Protein AF-A0A1B0QY85-F1 (afdb_monomer_lite)

Secondary structure (DSSP, 8-state):
-----TT--------STT-------SSS--PPPGGGS-TTSPPTTSTTHHHHHHHHTT--TTPPPP--

Sequence (68 aa):
MLEMAAGTWHAVLSLDTGGIIFEVKHGGYQPVAADDYAHWAPAEGEPGTTELMAWYAQAQVGDSTFAV

Foldseek 3Di:
DDDDDPPDDDDDDDPDDPDDDDDDDPDDDDDQDPVSDDPQDDDPPDPCPVVQNVCVVDDDPPDDDDDD

Radius of gyration: 13.77 Å; chains: 1; bounding box: 31×31×30 Å

Structure (mmCIF, N/CA/C/O backbone):
data_AF-A0A1B0QY85-F1
#
_entry.id   AF-A0A1B0QY85-F1
#
loop_
_atom_site.group_PDB
_atom_site.id
_atom_site.type_symbol
_atom_site.label_atom_id
_atom_site.label_alt_id
_atom_site.label_comp_id
_atom_site.label_asym_id
_atom_site.label_entity_id
_atom_site.label_seq_id
_atom_site.pdbx_PDB_ins_code
_atom_site.Cartn_x
_atom_site.Cartn_y
_atom_site.Cartn_z
_atom_site.occupancy
_atom_site.B_iso_or_equiv
_atom_site.auth_seq_id
_atom_site.auth_comp_id
_atom_site.auth_asym_id
_atom_site.auth_atom_id
_atom_site.pdbx_PDB_model_num
ATOM 1 N N . MET A 1 1 ? 0.735 -17.485 -0.544 1.00 81.00 1 MET A N 1
ATOM 2 C CA . MET A 1 1 ? 1.187 -16.743 -1.738 1.00 81.00 1 MET A CA 1
ATOM 3 C C . MET A 1 1 ? -0.060 -16.311 -2.480 1.00 81.00 1 MET A C 1
ATOM 5 O O . MET A 1 1 ? -0.915 -17.160 -2.702 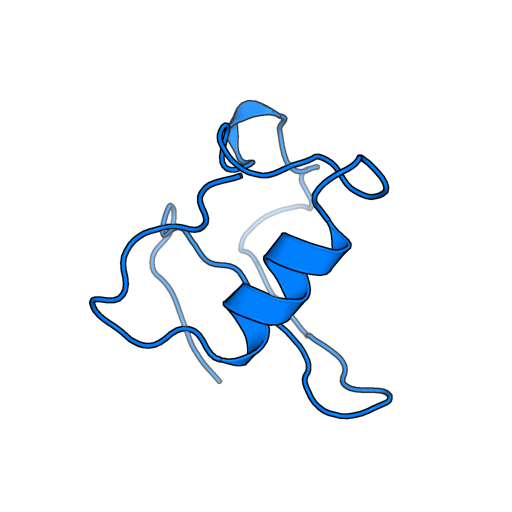1.00 81.00 1 MET A O 1
ATOM 9 N N . LEU A 1 2 ? -0.193 -15.016 -2.756 1.00 91.69 2 LEU A N 1
ATOM 10 C CA . LEU A 1 2 ? -1.296 -14.438 -3.519 1.00 91.69 2 LEU A CA 1
ATOM 11 C C . LEU A 1 2 ? -0.711 -13.894 -4.822 1.00 91.69 2 LEU A C 1
ATOM 13 O O . LEU A 1 2 ? 0.340 -13.261 -4.790 1.00 91.69 2 LEU A O 1
ATOM 17 N N . GLU A 1 3 ? -1.377 -14.164 -5.938 1.00 93.81 3 GLU A N 1
ATOM 18 C CA . GLU A 1 3 ? -0.998 -13.658 -7.254 1.00 93.81 3 GLU A CA 1
ATOM 19 C C . GLU A 1 3 ? -2.118 -12.771 -7.789 1.00 93.81 3 GLU A C 1
ATOM 21 O O . GLU A 1 3 ? -3.302 -13.036 -7.567 1.00 93.81 3 GLU A O 1
ATOM 26 N N . MET A 1 4 ? -1.734 -11.695 -8.466 1.00 92.75 4 MET A N 1
ATOM 27 C CA . MET A 1 4 ? -2.644 -10.668 -8.951 1.00 92.75 4 MET A CA 1
ATOM 28 C C . MET A 1 4 ? -2.346 -10.377 -10.414 1.00 92.75 4 MET A C 1
ATOM 30 O O . MET A 1 4 ? -1.188 -10.348 -10.829 1.00 92.75 4 MET A O 1
ATOM 34 N N . ALA A 1 5 ? -3.394 -10.138 -11.202 1.00 95.12 5 ALA A N 1
ATOM 35 C CA . ALA A 1 5 ? -3.223 -9.709 -12.582 1.00 95.12 5 ALA A CA 1
ATOM 36 C C . ALA A 1 5 ? -2.546 -8.328 -12.636 1.00 95.12 5 ALA A C 1
ATOM 38 O O . ALA A 1 5 ? -2.726 -7.495 -11.741 1.00 95.12 5 ALA A O 1
ATOM 39 N N . ALA A 1 6 ? -1.800 -8.062 -13.709 1.00 92.12 6 ALA A N 1
ATOM 40 C CA . ALA A 1 6 ? -1.191 -6.754 -13.927 1.00 92.12 6 ALA A CA 1
ATOM 41 C C . ALA A 1 6 ? -2.257 -5.642 -13.930 1.00 92.12 6 ALA A C 1
ATOM 43 O O . ALA A 1 6 ? -3.334 -5.811 -14.501 1.00 92.12 6 ALA A O 1
ATOM 44 N N . GLY A 1 7 ? -1.950 -4.512 -13.287 1.00 90.56 7 GLY A N 1
ATOM 45 C CA . GLY A 1 7 ? -2.878 -3.383 -13.153 1.00 90.56 7 GLY A CA 1
ATOM 46 C C . GLY A 1 7 ? -3.961 -3.556 -12.081 1.00 90.56 7 GLY A C 1
ATOM 47 O O . GLY A 1 7 ? -4.859 -2.723 -11.994 1.00 90.56 7 GLY A O 1
ATOM 48 N N . THR A 1 8 ? -3.906 -4.611 -11.260 1.00 93.75 8 THR A N 1
ATOM 49 C CA . THR A 1 8 ? -4.845 -4.764 -10.139 1.00 93.75 8 THR A CA 1
ATOM 50 C C . THR A 1 8 ? -4.424 -3.881 -8.969 1.00 93.75 8 THR A C 1
ATOM 52 O O . THR A 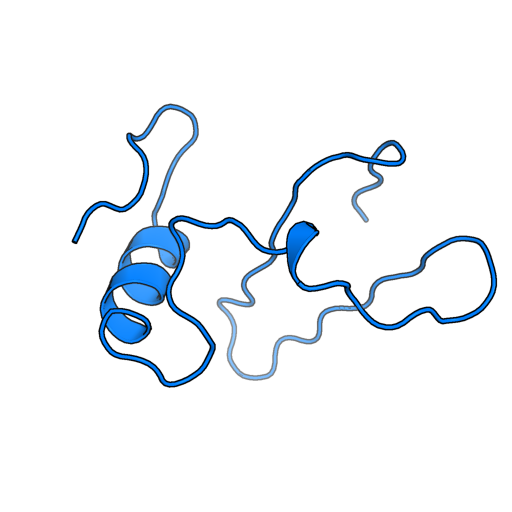1 8 ? -3.327 -4.046 -8.433 1.00 93.75 8 THR A O 1
ATOM 55 N N . TRP A 1 9 ? -5.311 -2.987 -8.532 1.00 91.81 9 TRP A N 1
ATOM 56 C CA . TRP A 1 9 ? -5.116 -2.196 -7.318 1.00 91.81 9 TRP A CA 1
ATOM 57 C C . TRP A 1 9 ? -5.055 -3.093 -6.086 1.00 91.81 9 TRP A C 1
ATOM 59 O O . TRP A 1 9 ? -5.904 -3.965 -5.895 1.00 91.81 9 TRP A O 1
ATOM 69 N N . HIS A 1 10 ? -4.054 -2.865 -5.245 1.00 92.44 10 HIS A N 1
ATOM 70 C CA . HIS A 1 10 ? -3.920 -3.535 -3.964 1.00 92.44 10 HIS A CA 1
ATOM 71 C C . HIS A 1 10 ? -3.084 -2.714 -3.003 1.00 92.44 10 HIS A C 1
ATOM 73 O O . HIS A 1 10 ? -2.237 -1.917 -3.395 1.00 92.44 10 HIS A O 1
ATOM 79 N N . ALA A 1 11 ? -3.316 -2.979 -1.729 1.00 91.75 11 ALA A N 1
ATOM 80 C CA . ALA A 1 11 ? -2.444 -2.603 -0.643 1.00 91.75 11 ALA A CA 1
ATOM 81 C C . ALA A 1 11 ? -2.266 -3.835 0.248 1.00 91.75 11 ALA A C 1
ATOM 83 O O . ALA A 1 11 ? -3.017 -4.809 0.156 1.00 91.75 11 ALA A O 1
ATOM 84 N N . VAL A 1 12 ? -1.288 -3.792 1.140 1.00 92.31 12 VAL A N 1
ATOM 85 C CA . VAL A 1 12 ? -1.020 -4.851 2.116 1.00 92.31 12 VAL A CA 1
ATOM 86 C C . VAL A 1 12 ? -0.677 -4.209 3.449 1.00 92.31 12 VAL A C 1
ATOM 88 O O . VAL A 1 12 ? 0.007 -3.189 3.489 1.00 92.31 12 VAL A O 1
ATOM 91 N N . LEU A 1 13 ? -1.173 -4.795 4.534 1.00 92.12 13 LEU A N 1
ATOM 92 C CA . LEU A 1 13 ? -0.908 -4.338 5.891 1.00 92.12 13 LEU A CA 1
ATOM 93 C C . LEU A 1 13 ? -0.470 -5.527 6.744 1.00 92.12 13 LEU A C 1
ATOM 95 O O . LEU A 1 13 ? -1.226 -6.479 6.933 1.00 92.12 13 LEU A O 1
ATOM 99 N N . SER A 1 14 ? 0.754 -5.466 7.262 1.00 93.00 14 SER A N 1
ATOM 100 C CA . SER A 1 14 ? 1.237 -6.418 8.262 1.00 93.00 14 SER A CA 1
ATOM 101 C C . SER A 1 14 ? 0.611 -6.086 9.616 1.00 93.00 14 SER A C 1
ATOM 103 O O . SER A 1 14 ? 0.887 -5.027 10.172 1.00 93.00 14 SER A O 1
ATOM 105 N N . LEU A 1 15 ? -0.216 -6.988 10.151 1.00 92.00 15 LEU A N 1
ATOM 106 C CA . LEU A 1 15 ? -0.813 -6.833 11.486 1.00 92.00 15 LEU A CA 1
ATOM 107 C C . LEU A 1 15 ? 0.125 -7.306 12.607 1.00 92.00 15 LEU A C 1
ATOM 109 O O . LEU A 1 15 ? 0.053 -6.816 13.732 1.00 92.00 15 LEU A O 1
ATOM 113 N N . ASP A 1 16 ? 1.030 -8.234 12.294 1.00 93.38 16 ASP A N 1
ATOM 114 C CA . ASP A 1 16 ? 2.013 -8.748 13.242 1.00 93.38 16 ASP A CA 1
ATOM 115 C C . ASP A 1 16 ? 3.223 -7.816 13.358 1.00 93.38 16 ASP A C 1
ATOM 117 O O . ASP A 1 16 ? 3.768 -7.318 12.366 1.00 93.38 16 ASP A O 1
ATOM 121 N N . THR A 1 17 ? 3.710 -7.635 14.587 1.00 92.88 17 THR A N 1
ATOM 122 C CA . THR A 1 17 ? 4.948 -6.886 14.831 1.00 92.88 17 THR A CA 1
ATOM 123 C C . THR A 1 17 ? 6.127 -7.594 14.166 1.00 92.88 17 THR A C 1
ATOM 125 O O . THR A 1 17 ? 6.395 -8.762 14.439 1.00 92.88 17 THR A O 1
ATOM 128 N N . GLY A 1 18 ? 6.853 -6.871 13.310 1.00 94.00 18 GLY A N 1
ATOM 129 C CA . GLY A 1 18 ? 7.980 -7.419 12.550 1.00 94.00 18 GLY A CA 1
ATOM 130 C C . GLY A 1 18 ? 7.580 -8.199 11.293 1.00 94.00 18 GLY A C 1
ATOM 131 O O . GLY A 1 18 ? 8.441 -8.844 10.698 1.00 94.00 18 GLY A O 1
ATOM 132 N N . GLY A 1 19 ? 6.310 -8.151 10.876 1.00 92.81 19 GLY A N 1
ATOM 133 C CA . GLY A 1 19 ? 5.859 -8.766 9.628 1.00 92.81 19 GLY A CA 1
ATOM 134 C C . GLY A 1 19 ? 6.576 -8.189 8.403 1.00 92.81 19 GLY A C 1
ATOM 135 O O . GLY A 1 19 ? 6.700 -6.974 8.255 1.00 92.81 19 GLY A O 1
ATOM 136 N N . ILE A 1 20 ? 7.026 -9.070 7.508 1.00 93.12 20 ILE A N 1
ATOM 137 C CA . ILE A 1 20 ? 7.741 -8.708 6.280 1.00 93.12 20 ILE A CA 1
ATOM 138 C C . ILE A 1 20 ? 6.843 -9.008 5.083 1.00 93.12 20 ILE A C 1
ATOM 140 O O . ILE A 1 20 ? 6.378 -10.135 4.912 1.00 93.12 20 ILE A O 1
ATOM 144 N N . ILE A 1 21 ? 6.646 -8.007 4.230 1.00 92.62 21 ILE A N 1
ATOM 145 C CA . ILE A 1 21 ? 6.022 -8.177 2.920 1.00 92.62 21 ILE A CA 1
ATOM 146 C C . ILE A 1 21 ? 7.127 -8.470 1.909 1.00 92.62 21 ILE A C 1
ATOM 148 O O . ILE A 1 21 ? 8.109 -7.734 1.815 1.00 92.62 21 ILE A O 1
ATOM 152 N N . PHE A 1 22 ? 6.952 -9.543 1.144 1.00 93.25 22 PHE A N 1
ATOM 153 C CA . PHE A 1 22 ? 7.806 -9.874 0.013 1.00 93.25 22 PHE A CA 1
ATOM 154 C C . PHE A 1 22 ? 6.966 -9.851 -1.262 1.00 93.25 22 PHE A C 1
ATOM 156 O O . PHE A 1 22 ? 6.074 -10.682 -1.436 1.00 93.25 22 PHE A O 1
ATOM 163 N N . GLU A 1 23 ? 7.253 -8.893 -2.138 1.00 92.69 23 GLU A N 1
ATOM 164 C CA . GLU A 1 23 ? 6.559 -8.708 -3.409 1.00 92.69 23 GLU A CA 1
ATOM 165 C C . GLU A 1 23 ? 7.536 -8.887 -4.576 1.00 92.69 23 GLU A C 1
ATOM 167 O O . GLU A 1 23 ? 8.670 -8.405 -4.539 1.00 92.69 23 GLU A O 1
ATOM 172 N N . VAL A 1 24 ? 7.091 -9.581 -5.625 1.00 92.50 24 VAL A N 1
ATOM 173 C CA . VAL A 1 24 ? 7.850 -9.774 -6.865 1.00 92.50 24 VAL A CA 1
ATOM 174 C C . VAL A 1 24 ? 7.017 -9.246 -8.023 1.00 92.50 24 VAL A C 1
ATOM 176 O O . VAL A 1 24 ? 5.858 -9.624 -8.176 1.00 92.50 24 VAL A O 1
ATOM 179 N N . LYS A 1 25 ? 7.622 -8.396 -8.857 1.00 91.44 25 LYS A N 1
ATOM 180 C CA . LYS A 1 25 ? 7.015 -7.857 -10.081 1.00 91.44 25 LYS A CA 1
ATOM 181 C C . LYS A 1 25 ? 7.857 -8.254 -11.286 1.00 91.44 25 LYS A C 1
ATOM 183 O O . LYS A 1 25 ? 9.079 -8.341 -11.196 1.00 91.44 25 LYS A O 1
ATOM 188 N N . HIS A 1 26 ? 7.207 -8.509 -12.416 1.00 92.31 26 HIS A N 1
ATOM 189 C CA . HIS A 1 26 ? 7.912 -8.791 -13.663 1.00 92.31 26 HIS A CA 1
ATOM 190 C C . HIS A 1 26 ? 8.598 -7.528 -14.200 1.00 92.31 26 HIS A C 1
ATOM 192 O O . HIS A 1 26 ? 7.981 -6.469 -14.273 1.00 92.31 26 HIS A O 1
ATOM 198 N N . GLY A 1 27 ? 9.846 -7.671 -14.650 1.00 92.88 27 GLY A N 1
ATOM 199 C CA . GLY A 1 27 ? 10.639 -6.581 -15.222 1.00 92.88 27 GLY A CA 1
ATOM 200 C C . GLY A 1 27 ? 11.625 -5.957 -14.234 1.00 92.88 27 GLY A C 1
ATOM 201 O O . GLY A 1 27 ? 11.808 -6.430 -13.116 1.00 92.88 27 GLY A O 1
ATOM 202 N N . GLY A 1 28 ? 12.320 -4.914 -14.690 1.00 94.56 28 GLY A N 1
ATOM 203 C CA . GLY A 1 28 ? 13.204 -4.131 -13.828 1.00 94.56 28 GLY A CA 1
ATOM 204 C C . GLY A 1 28 ? 12.406 -3.299 -12.826 1.00 94.56 28 GLY A C 1
ATOM 205 O O . GLY A 1 28 ? 11.253 -2.953 -13.081 1.00 94.56 28 GLY A O 1
ATOM 206 N N . TYR A 1 29 ? 13.036 -2.949 -11.705 1.00 91.94 29 TYR A N 1
ATOM 207 C CA . TYR A 1 29 ? 12.441 -2.030 -10.741 1.00 91.94 29 TYR A CA 1
ATOM 208 C C . TYR A 1 29 ? 12.092 -0.694 -11.409 1.00 91.94 29 TYR A C 1
ATOM 210 O O . TYR A 1 29 ? 12.924 -0.099 -12.098 1.00 91.94 29 TYR A O 1
ATOM 218 N N . GLN A 1 30 ? 10.871 -0.229 -11.168 1.00 90.94 30 GLN A N 1
ATOM 219 C CA . GLN A 1 30 ? 10.398 1.103 -11.520 1.00 90.94 30 GLN A CA 1
ATOM 220 C C . GLN A 1 30 ? 9.831 1.748 -10.252 1.00 90.94 30 GLN A C 1
ATOM 222 O O . GLN A 1 30 ? 9.071 1.082 -9.542 1.00 90.94 30 GLN A O 1
ATOM 227 N N . PRO A 1 31 ? 10.190 3.005 -9.938 1.00 92.12 31 PRO A N 1
ATOM 228 C CA . PRO A 1 31 ? 9.542 3.746 -8.863 1.00 92.12 31 PRO A CA 1
ATOM 229 C C . PRO A 1 31 ? 8.031 3.849 -9.095 1.00 92.12 31 PRO A C 1
ATOM 231 O O . PRO A 1 31 ? 7.588 3.981 -10.235 1.00 92.12 31 PRO A O 1
ATOM 234 N N . VAL A 1 32 ? 7.254 3.819 -8.012 1.00 89.19 32 VAL A N 1
ATOM 235 C CA . VAL A 1 32 ? 5.799 4.022 -8.064 1.00 89.19 32 VAL A CA 1
ATOM 236 C C . VAL A 1 32 ? 5.520 5.466 -8.485 1.00 89.19 32 VAL A C 1
ATOM 238 O 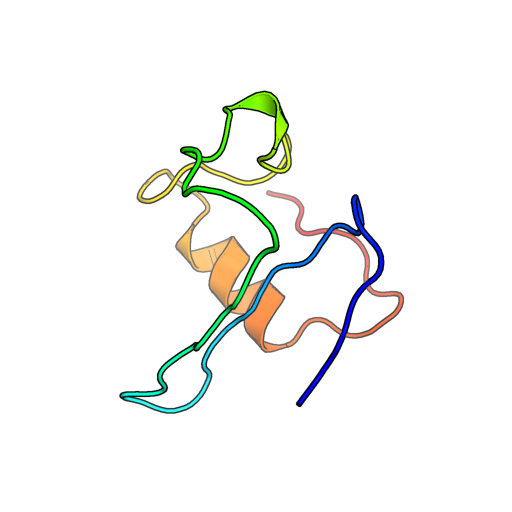O . VAL A 1 32 ? 6.066 6.399 -7.890 1.00 89.19 32 VAL A O 1
ATOM 241 N N . ALA A 1 33 ? 4.715 5.660 -9.531 1.00 92.00 33 ALA A N 1
ATOM 242 C CA . ALA A 1 33 ? 4.342 6.993 -9.989 1.00 92.00 33 ALA A CA 1
ATOM 243 C C . ALA A 1 33 ? 3.276 7.602 -9.068 1.00 92.00 33 ALA A C 1
ATOM 245 O O . ALA A 1 33 ? 2.524 6.886 -8.415 1.00 92.00 33 ALA A O 1
ATOM 246 N N . ALA A 1 34 ? 3.167 8.933 -9.042 1.00 90.00 34 ALA A N 1
ATOM 247 C CA . ALA A 1 34 ? 2.156 9.617 -8.231 1.00 90.00 34 ALA A CA 1
ATOM 248 C C . ALA A 1 34 ? 0.716 9.181 -8.580 1.00 90.00 34 ALA A C 1
ATOM 250 O O . ALA A 1 34 ? -0.120 9.070 -7.688 1.00 90.00 34 ALA A O 1
ATOM 251 N N . ASP A 1 35 ? 0.456 8.879 -9.856 1.00 91.12 35 ASP A N 1
ATOM 252 C CA . ASP A 1 35 ? -0.850 8.416 -10.349 1.00 91.12 35 ASP A CA 1
ATOM 253 C C . ASP A 1 35 ? -1.192 6.978 -9.913 1.00 91.12 35 ASP A C 1
ATOM 255 O O . ASP A 1 35 ? -2.349 6.568 -9.986 1.00 91.12 35 ASP A O 1
ATOM 259 N N . ASP A 1 36 ? -0.204 6.221 -9.421 1.00 92.19 36 ASP A N 1
ATOM 260 C CA . ASP A 1 36 ? -0.385 4.863 -8.892 1.00 92.19 36 ASP A CA 1
ATOM 261 C C . ASP A 1 36 ? -0.677 4.859 -7.377 1.00 92.19 36 ASP A C 1
ATOM 263 O O . ASP A 1 36 ? -0.755 3.798 -6.753 1.00 92.19 36 ASP A O 1
ATOM 267 N N . TYR A 1 37 ? -0.866 6.036 -6.773 1.00 91.62 37 TYR A N 1
ATOM 268 C CA . TYR A 1 37 ? -1.419 6.181 -5.430 1.00 91.62 37 TYR A CA 1
ATOM 269 C C . TYR A 1 37 ? -2.902 6.535 -5.510 1.00 91.62 37 TYR A C 1
ATOM 271 O O . TYR A 1 37 ? -3.343 7.321 -6.347 1.00 91.62 37 TYR A O 1
ATOM 279 N N . ALA A 1 38 ? -3.694 5.980 -4.595 1.00 90.44 38 ALA A N 1
ATOM 280 C CA . ALA A 1 38 ? -5.099 6.333 -4.492 1.00 90.44 38 ALA A CA 1
ATOM 281 C C . ALA A 1 38 ? -5.242 7.823 -4.130 1.00 90.44 38 ALA A C 1
ATOM 283 O O . ALA A 1 38 ? -4.894 8.219 -3.024 1.00 90.44 38 ALA A O 1
ATOM 284 N N . HIS A 1 39 ? -5.787 8.645 -5.034 1.00 89.44 39 HIS A N 1
ATOM 285 C CA . HIS A 1 39 ? -5.870 10.107 -4.854 1.00 89.44 39 HIS A CA 1
ATOM 286 C C . HIS A 1 39 ? -6.638 10.572 -3.605 1.00 89.44 39 HIS A C 1
ATOM 288 O O . HIS A 1 39 ? -6.502 11.719 -3.192 1.00 89.44 39 HIS A O 1
ATOM 294 N N . TRP A 1 40 ? -7.484 9.712 -3.037 1.00 89.12 40 TRP A N 1
ATOM 295 C CA . TRP A 1 40 ? -8.235 9.994 -1.814 1.00 89.12 40 TRP A CA 1
ATOM 296 C C . TRP A 1 40 ? -7.445 9.679 -0.535 1.00 89.12 40 TRP A C 1
ATOM 298 O O . TRP A 1 40 ? -7.863 10.091 0.544 1.00 89.12 40 TRP A O 1
ATOM 308 N N . ALA A 1 41 ? -6.338 8.937 -0.626 1.00 90.88 41 ALA A N 1
ATOM 309 C CA . ALA A 1 41 ? -5.531 8.570 0.529 1.00 90.88 41 ALA A CA 1
ATOM 310 C C . ALA A 1 41 ? -4.534 9.694 0.872 1.00 90.88 41 ALA A C 1
ATOM 312 O O . ALA A 1 41 ? -3.936 10.276 -0.038 1.00 90.88 41 ALA A O 1
ATOM 313 N N . PRO A 1 42 ? -4.314 9.998 2.164 1.00 92.56 42 PRO A N 1
ATOM 314 C CA . PRO A 1 42 ? -3.239 10.891 2.576 1.00 92.56 42 PRO A CA 1
ATOM 315 C C . PRO A 1 42 ? -1.873 10.325 2.174 1.00 92.56 42 PRO A C 1
ATOM 317 O O . PRO A 1 42 ? -1.661 9.109 2.164 1.00 92.56 42 PRO A O 1
ATOM 320 N N . ALA A 1 43 ? -0.933 11.221 1.871 1.00 92.19 43 ALA A N 1
ATOM 321 C CA . ALA A 1 43 ? 0.463 10.843 1.695 1.00 92.19 43 ALA A CA 1
ATOM 322 C C . ALA A 1 43 ? 1.071 10.379 3.030 1.00 92.19 43 ALA A C 1
ATOM 324 O O . ALA A 1 43 ? 0.579 10.716 4.108 1.00 92.19 43 ALA A O 1
ATOM 325 N N . GLU A 1 44 ? 2.156 9.608 2.963 1.00 90.81 44 GLU A N 1
ATOM 326 C CA . GLU A 1 44 ? 2.836 9.103 4.155 1.00 90.81 44 GLU A CA 1
ATOM 327 C C . GLU A 1 44 ? 3.219 10.247 5.109 1.00 90.81 44 GLU A C 1
ATOM 329 O O . GLU A 1 44 ? 3.923 11.182 4.733 1.00 90.81 44 GLU A O 1
ATOM 334 N N . GLY A 1 45 ? 2.754 10.155 6.357 1.00 93.56 45 GLY A N 1
ATOM 335 C CA . GLY A 1 45 ? 3.046 11.135 7.405 1.00 93.56 45 GLY A CA 1
ATOM 336 C C . GLY A 1 45 ? 2.137 12.368 7.407 1.00 93.56 45 GLY A C 1
ATOM 337 O O . GLY A 1 45 ? 2.213 13.159 8.348 1.00 93.56 45 GLY A O 1
ATOM 338 N N . GLU A 1 46 ? 1.249 12.517 6.424 1.00 96.00 46 GLU A N 1
ATOM 339 C CA . GLU A 1 46 ? 0.272 13.608 6.393 1.00 96.00 46 GLU A CA 1
ATOM 340 C C . GLU A 1 46 ? -0.920 13.345 7.337 1.00 96.00 46 GLU A C 1
ATOM 342 O O . GLU A 1 46 ? -1.193 12.191 7.711 1.00 96.00 46 GLU A O 1
ATOM 347 N N . PRO A 1 47 ? -1.665 14.399 7.734 1.00 95.69 47 PRO A N 1
ATOM 348 C CA . PRO A 1 47 ? -2.888 14.256 8.520 1.00 95.69 47 PRO A CA 1
ATOM 349 C C . PRO A 1 47 ? -3.864 13.246 7.898 1.00 95.69 47 PRO A C 1
ATOM 351 O O . PRO A 1 47 ? -4.060 13.229 6.686 1.00 95.69 47 PRO A O 1
ATOM 354 N N . GLY A 1 48 ? -4.488 12.405 8.727 1.00 93.44 48 GLY A N 1
ATOM 355 C CA . GLY A 1 48 ? -5.378 11.329 8.275 1.00 93.44 48 GLY A CA 1
ATOM 356 C C . GLY A 1 48 ? -4.696 9.965 8.117 1.00 93.44 48 GLY A C 1
ATOM 357 O O . GLY A 1 48 ? -5.390 8.959 7.981 1.00 93.44 48 GLY A O 1
ATOM 358 N N . THR A 1 49 ? -3.356 9.892 8.146 1.00 94.50 49 THR A N 1
ATOM 359 C CA . THR A 1 49 ? -2.626 8.614 8.006 1.00 94.50 49 THR A CA 1
ATOM 360 C C . THR A 1 49 ? -2.979 7.630 9.127 1.00 94.50 49 THR A C 1
ATOM 362 O O . THR A 1 49 ? -3.225 6.454 8.868 1.00 94.50 49 THR A O 1
ATOM 365 N N . THR A 1 50 ? -3.037 8.094 10.379 1.00 93.75 50 THR A N 1
ATOM 366 C CA . THR A 1 50 ? -3.356 7.239 11.537 1.00 93.75 50 THR A CA 1
ATOM 367 C C . THR A 1 50 ? -4.770 6.674 11.434 1.00 93.75 50 THR A C 1
ATOM 369 O O . THR A 1 50 ? -4.990 5.485 11.671 1.00 93.75 50 THR A O 1
ATOM 372 N N . GLU A 1 51 ? -5.724 7.515 11.052 1.00 94.62 51 GLU A N 1
ATOM 373 C CA . GLU A 1 51 ? -7.127 7.165 10.876 1.00 94.62 51 GLU A CA 1
ATOM 374 C C . GLU A 1 51 ? -7.308 6.183 9.710 1.00 94.62 51 GLU A C 1
ATOM 376 O O . GLU A 1 51 ? -8.022 5.187 9.863 1.00 94.62 51 GLU A O 1
ATOM 381 N N . LEU A 1 52 ? -6.602 6.398 8.590 1.00 93.69 52 LEU A N 1
ATOM 382 C CA . LEU A 1 52 ? -6.599 5.476 7.452 1.00 93.69 52 LEU A CA 1
ATOM 383 C C . LEU A 1 52 ? -6.099 4.096 7.880 1.00 93.69 52 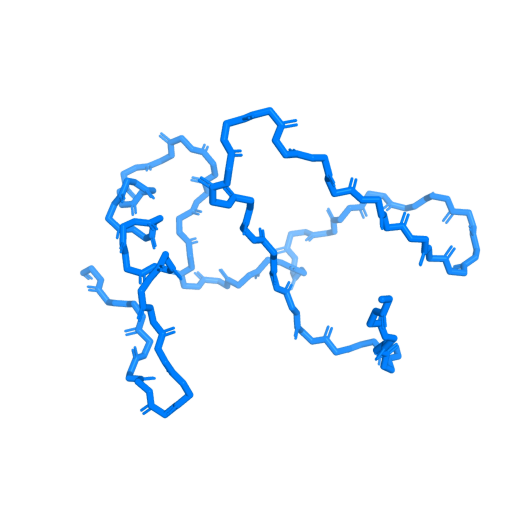LEU A C 1
ATOM 385 O O . LEU A 1 52 ? -6.737 3.092 7.572 1.00 93.69 52 LEU A O 1
ATOM 389 N N . MET A 1 53 ? -4.977 4.034 8.601 1.00 93.38 53 MET A N 1
ATOM 390 C CA . MET A 1 53 ? -4.388 2.768 9.048 1.00 93.38 53 MET A CA 1
ATOM 391 C C . MET A 1 53 ? -5.294 2.042 10.048 1.00 93.38 53 MET A C 1
ATOM 393 O O . MET A 1 53 ? -5.443 0.821 9.971 1.00 93.38 53 MET A O 1
ATOM 397 N N . ALA A 1 54 ? -5.947 2.783 10.948 1.00 93.88 54 ALA A N 1
ATOM 398 C CA . ALA A 1 54 ? -6.908 2.226 11.893 1.00 93.88 54 ALA A CA 1
ATOM 399 C C . ALA A 1 54 ? -8.155 1.665 11.197 1.00 93.88 54 ALA A C 1
ATOM 401 O O . ALA A 1 54 ? -8.652 0.622 11.616 1.00 93.88 54 ALA A O 1
ATOM 402 N N . TRP A 1 55 ? -8.661 2.316 10.146 1.00 93.56 55 TRP A N 1
ATOM 403 C CA . TRP A 1 55 ? -9.738 1.767 9.317 1.00 93.56 55 TRP A CA 1
ATOM 404 C C . TRP A 1 55 ? -9.261 0.543 8.528 1.00 93.56 55 TRP A C 1
ATOM 406 O O . TRP A 1 55 ? -9.893 -0.512 8.582 1.00 93.56 55 TRP A O 1
ATOM 416 N N . TYR A 1 56 ? -8.117 0.650 7.851 1.00 94.00 56 TYR A N 1
ATOM 417 C CA . TYR A 1 56 ? -7.623 -0.385 6.947 1.00 94.00 56 TYR A CA 1
ATOM 418 C C . TYR A 1 56 ? -7.329 -1.710 7.668 1.00 94.00 56 TYR A C 1
ATOM 420 O O . TYR A 1 56 ? -7.564 -2.780 7.113 1.00 94.00 56 TYR A O 1
ATOM 428 N N . ALA A 1 57 ? -6.910 -1.654 8.936 1.00 94.69 57 ALA A N 1
ATOM 429 C CA . ALA A 1 57 ? -6.676 -2.834 9.772 1.00 94.69 57 ALA A CA 1
ATOM 430 C C . ALA A 1 57 ? -7.923 -3.701 10.044 1.00 94.69 57 ALA A C 1
ATOM 432 O O . ALA A 1 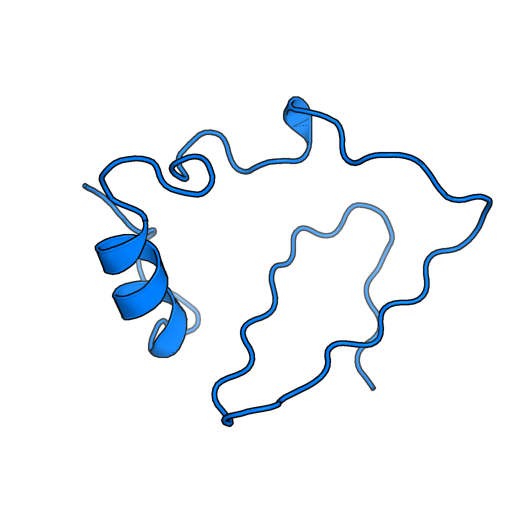57 ? -7.782 -4.851 10.458 1.00 94.69 57 ALA A O 1
ATOM 433 N N . GLN A 1 58 ? -9.128 -3.163 9.849 1.00 94.44 58 GLN A N 1
ATOM 434 C CA . GLN A 1 58 ? -10.394 -3.820 10.205 1.00 94.44 58 GLN A CA 1
ATOM 435 C C . GLN A 1 58 ? -11.436 -3.793 9.077 1.00 94.44 58 GLN A C 1
ATOM 437 O O . GLN A 1 58 ? -12.437 -4.506 9.176 1.00 94.44 58 GLN A O 1
ATOM 442 N N . ALA A 1 59 ? -11.186 -3.045 7.999 1.00 93.62 59 ALA A N 1
ATOM 443 C CA . ALA A 1 59 ? -12.057 -2.959 6.832 1.00 93.62 59 ALA A CA 1
ATOM 444 C C . ALA A 1 59 ? -12.376 -4.344 6.239 1.00 93.62 59 ALA A C 1
ATOM 446 O O . ALA A 1 59 ? -11.502 -5.204 6.098 1.00 93.62 59 ALA A O 1
ATOM 447 N N . GLN A 1 60 ? -13.639 -4.550 5.879 1.00 92.88 60 GLN A N 1
ATOM 448 C CA . GLN A 1 60 ? -14.157 -5.768 5.264 1.00 92.88 60 GLN A CA 1
ATOM 449 C C . GLN A 1 60 ? -14.607 -5.519 3.820 1.00 92.88 60 GLN A C 1
ATOM 451 O O . GLN A 1 60 ? -14.830 -4.391 3.378 1.00 92.88 60 GLN A O 1
ATOM 456 N N . VAL A 1 61 ? -14.766 -6.604 3.057 1.00 91.25 61 VAL A N 1
ATOM 457 C CA . VAL A 1 61 ? -15.297 -6.530 1.690 1.00 91.25 61 VAL A CA 1
ATOM 458 C C . VAL A 1 61 ? -16.708 -5.942 1.717 1.00 91.25 61 VAL A C 1
ATOM 460 O O . VAL A 1 61 ? -17.608 -6.510 2.331 1.00 91.25 61 VAL A O 1
ATOM 463 N N . GLY A 1 62 ? -16.899 -4.836 0.997 1.00 91.88 62 GLY A N 1
ATOM 464 C CA . GLY A 1 62 ? -18.177 -4.126 0.909 1.00 91.88 62 GLY A CA 1
ATOM 465 C C . GLY A 1 62 ? -18.300 -2.923 1.846 1.00 91.88 62 GLY A C 1
ATOM 466 O O . GLY A 1 62 ? -19.261 -2.168 1.698 1.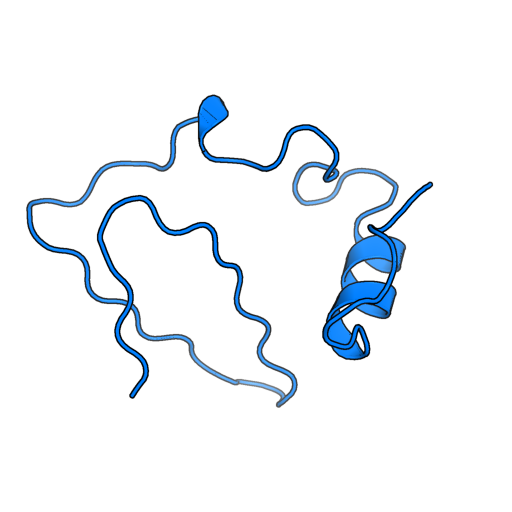00 91.88 62 GLY A O 1
ATOM 467 N N . ASP A 1 63 ? -17.338 -2.705 2.746 1.00 91.00 63 ASP A N 1
ATOM 468 C CA . ASP A 1 63 ? -17.285 -1.477 3.537 1.00 91.00 63 ASP A CA 1
ATOM 469 C C . ASP A 1 63 ? -17.082 -0.258 2.628 1.00 91.00 63 ASP A C 1
ATOM 471 O O . ASP A 1 63 ? -16.379 -0.303 1.613 1.00 91.00 63 ASP A O 1
ATOM 475 N N . SER A 1 64 ? -17.705 0.858 3.003 1.00 81.19 64 SER A N 1
ATOM 476 C CA . SER A 1 64 ? -17.462 2.147 2.359 1.00 81.19 64 SER A CA 1
ATOM 477 C C . SER A 1 64 ? -16.002 2.575 2.527 1.00 81.19 64 SER A C 1
ATOM 479 O O . SER A 1 64 ? -15.358 2.266 3.531 1.00 81.19 64 SER A O 1
ATOM 481 N N . THR A 1 65 ? -15.489 3.310 1.538 1.00 74.62 65 THR A N 1
ATOM 482 C CA . THR A 1 65 ? -14.124 3.845 1.555 1.00 74.62 65 THR A CA 1
ATOM 483 C C . THR A 1 65 ? -13.884 4.707 2.789 1.00 74.62 65 THR A C 1
ATOM 485 O O . THR A 1 65 ? -14.796 5.392 3.257 1.00 74.62 65 THR A O 1
ATOM 488 N N . PHE A 1 66 ? -12.640 4.719 3.265 1.00 80.38 66 PHE A N 1
ATOM 489 C CA . PHE A 1 66 ? -12.179 5.689 4.248 1.00 80.38 66 PHE A CA 1
ATOM 490 C C . PHE A 1 66 ? -12.547 7.115 3.809 1.00 80.38 66 PHE A C 1
ATOM 492 O O . PHE A 1 66 ? -12.237 7.523 2.690 1.00 80.38 66 PHE A O 1
ATOM 499 N N . ALA A 1 67 ? -13.241 7.847 4.678 1.00 66.50 67 ALA A N 1
ATOM 500 C CA . ALA A 1 67 ? -13.603 9.241 4.474 1.00 66.50 67 ALA A CA 1
ATOM 501 C C . ALA A 1 67 ? -13.171 10.026 5.715 1.00 66.50 67 ALA A C 1
ATOM 503 O O . ALA A 1 67 ? -13.569 9.673 6.828 1.00 66.50 67 ALA A O 1
ATOM 504 N N . VAL A 1 68 ? -12.347 11.053 5.503 1.00 57.53 68 VAL A N 1
ATOM 505 C CA . VAL A 1 68 ? -12.008 12.078 6.504 1.00 57.53 68 VAL A CA 1
ATOM 506 C C . VAL A 1 68 ? -12.864 13.303 6.247 1.00 57.53 68 VAL A C 1
ATOM 508 O O . VAL A 1 68 ? -12.974 13.686 5.060 1.00 57.53 68 VAL A O 1
#

Organism: Salmonella enteritidis (NCBI:txid149539)

pLDDT: mean 90.9, std 6.17, range [57.53, 96.0]